Protein AF-Q6NBQ5-F1 (afdb_monomer_lite)

Secondary structure (DSSP, 8-state):
-HHHHHHHHHHHHHHHHHHHHHHHHHHHHHHHHHHHHHHHHHHHHHHHHHHHHHH-GGG--HHHHHHHHHHHHHHHHHH-HHHHHHHHHHHHHHHHHHHHHHHHHH---HHHHHHHHHHHHHHHHHHHTIIIIIHHHHHHHH---S------

Foldseek 3Di:
DVVVVVVVVVVVVVVVVVVVVVVVVVVVVVVLVVLLVLLVVLVVLLVVLLVCCLVPLPSCDPVSVVSLVVSLVVCCVNQNDVLNVLSVLLNVLSVLLVVLVVCLVVDPDPVVNVVSVVSNVVSNVSSVCCVVPVVVSSVVRSDDPPPPPDDD

Radius of gyration: 25.96 Å; chains: 1; bounding box: 63×37×82 Å

Organism: Rhodopseudomonas palustris (strain ATCC BAA-98 / CGA009) (NCBI:txid258594)

pLDDT: mean 87.01, std 12.24, range [33.0, 95.31]

Sequence (152 aa):
MQIIQWIIAAGTAIFVALVGFFQWRTAQEKAALDLFDRRHAIYQTIRSAVGKMRSSSTGFDQAREIEFMEAMEQAYFFFGSDVERYLRQLWSDILDVRTADTELPATIDPETRRKVLEKRRTALERIGQFERNGQPLFARYMRFSQTVRGGM

Structure (mmCIF, N/CA/C/O backbone):
data_AF-Q6NBQ5-F1
#
_entry.id   AF-Q6NBQ5-F1
#
loop_
_atom_site.group_PDB
_atom_site.id
_atom_site.type_symbol
_atom_site.label_atom_id
_atom_site.label_alt_id
_atom_site.label_comp_id
_atom_site.label_asym_id
_atom_site.label_entity_id
_atom_site.label_seq_id
_atom_site.pdbx_PDB_ins_code
_atom_site.Cartn_x
_atom_site.Cartn_y
_atom_site.Cartn_z
_atom_site.occupancy
_atom_site.B_iso_or_equiv
_atom_site.auth_seq_id
_atom_site.auth_comp_id
_atom_site.auth_asym_id
_atom_site.auth_atom_id
_atom_site.pdbx_PDB_model_num
ATOM 1 N N . MET A 1 1 ? 38.622 4.163 -55.104 1.00 62.56 1 MET A N 1
ATOM 2 C CA . MET A 1 1 ? 38.191 4.931 -53.910 1.00 62.56 1 MET A CA 1
ATOM 3 C C . MET A 1 1 ? 36.734 4.697 -53.497 1.00 62.56 1 MET A C 1
ATOM 5 O O . MET A 1 1 ? 36.491 4.686 -52.301 1.00 62.56 1 MET A O 1
ATOM 9 N N . GLN A 1 2 ? 35.781 4.439 -54.406 1.00 75.31 2 GLN A N 1
ATOM 10 C CA . GLN A 1 2 ? 34.366 4.251 -54.020 1.00 75.31 2 GLN A CA 1
ATOM 11 C C . GLN A 1 2 ? 34.053 2.950 -53.254 1.00 75.31 2 GLN A C 1
ATOM 13 O O . GLN A 1 2 ? 33.217 2.960 -52.361 1.00 75.31 2 GLN A O 1
ATOM 18 N N . ILE A 1 3 ? 34.747 1.840 -53.532 1.00 81.06 3 ILE A N 1
ATOM 19 C CA . ILE A 1 3 ? 34.518 0.548 -52.844 1.00 81.06 3 ILE A CA 1
ATOM 20 C C . ILE A 1 3 ? 34.738 0.666 -51.325 1.00 81.06 3 ILE A C 1
ATOM 22 O O . ILE A 1 3 ? 33.966 0.127 -50.540 1.00 81.06 3 ILE A O 1
ATOM 26 N N . ILE A 1 4 ? 35.747 1.437 -50.905 1.00 83.25 4 ILE A N 1
ATOM 27 C CA . ILE A 1 4 ? 36.050 1.677 -49.487 1.00 83.25 4 ILE A CA 1
ATOM 28 C C . ILE A 1 4 ? 34.898 2.434 -48.808 1.00 83.25 4 ILE A C 1
ATOM 30 O O . ILE A 1 4 ? 34.530 2.105 -47.685 1.00 83.25 4 ILE A O 1
ATOM 34 N N . GLN A 1 5 ? 34.275 3.397 -49.497 1.00 83.44 5 GLN A N 1
ATOM 35 C CA . GLN A 1 5 ? 33.130 4.142 -48.963 1.00 83.44 5 GLN A CA 1
ATOM 36 C C . GLN A 1 5 ? 31.899 3.249 -48.767 1.00 83.44 5 GLN A C 1
ATOM 38 O O . GLN A 1 5 ? 31.239 3.361 -47.739 1.00 83.44 5 GLN A O 1
ATOM 43 N N . TRP A 1 6 ? 31.620 2.329 -49.696 1.00 89.31 6 TRP A N 1
ATOM 44 C CA . TRP A 1 6 ? 30.520 1.365 -49.555 1.00 89.31 6 TRP A CA 1
ATOM 45 C C . TRP A 1 6 ? 30.738 0.385 -48.401 1.00 89.31 6 TRP A C 1
ATOM 47 O O . TRP A 1 6 ? 29.794 0.084 -47.677 1.00 89.31 6 TRP A O 1
ATOM 57 N N . ILE A 1 7 ? 31.978 -0.068 -48.186 1.00 89.69 7 ILE A N 1
ATOM 58 C CA . ILE A 1 7 ? 32.324 -0.939 -47.053 1.00 89.69 7 ILE A CA 1
ATOM 59 C C . ILE A 1 7 ? 32.149 -0.194 -45.727 1.00 89.69 7 ILE A C 1
ATOM 61 O O . ILE A 1 7 ? 31.570 -0.744 -44.792 1.00 89.69 7 ILE A O 1
ATOM 65 N N . ILE A 1 8 ? 32.591 1.066 -45.650 1.00 90.50 8 ILE A N 1
ATOM 66 C CA . ILE A 1 8 ? 32.391 1.902 -44.459 1.00 90.50 8 ILE A CA 1
ATOM 67 C C . ILE A 1 8 ? 30.895 2.121 -44.216 1.00 90.50 8 ILE A C 1
ATOM 69 O O . ILE A 1 8 ? 30.429 1.888 -43.107 1.00 90.50 8 ILE A O 1
ATOM 73 N N . ALA A 1 9 ? 30.125 2.486 -45.245 1.00 89.94 9 ALA A N 1
ATOM 74 C CA . ALA A 1 9 ? 28.685 2.700 -45.126 1.00 89.94 9 ALA A CA 1
ATOM 75 C C . ALA A 1 9 ? 27.943 1.432 -44.671 1.00 89.94 9 ALA A C 1
ATOM 77 O O . ALA A 1 9 ? 27.115 1.500 -43.763 1.00 89.94 9 ALA A O 1
ATOM 78 N N . ALA A 1 10 ? 28.274 0.271 -45.245 1.00 90.06 10 ALA A N 1
ATOM 79 C CA . ALA A 1 10 ? 27.708 -1.012 -44.839 1.00 90.06 10 ALA A CA 1
ATOM 80 C C . ALA A 1 10 ? 28.091 -1.372 -43.394 1.00 90.06 10 ALA A C 1
ATOM 82 O O . ALA A 1 10 ? 27.232 -1.779 -42.613 1.00 90.06 10 ALA A O 1
ATOM 83 N N . GLY A 1 11 ? 29.354 -1.162 -43.008 1.00 92.56 11 GLY A N 1
ATOM 84 C CA . GLY A 1 11 ? 29.828 -1.380 -41.641 1.00 92.56 11 GLY A CA 1
ATOM 85 C C . GLY A 1 11 ? 29.120 -0.482 -40.624 1.00 92.56 11 GLY A C 1
ATOM 86 O O . GLY A 1 11 ? 28.653 -0.965 -39.593 1.00 92.56 11 GLY A O 1
ATOM 87 N N . THR A 1 12 ? 28.962 0.807 -40.934 1.00 92.00 12 THR A N 1
ATOM 88 C CA . THR A 1 12 ? 28.216 1.752 -40.094 1.00 92.00 12 THR A CA 1
ATOM 89 C C . THR A 1 12 ? 26.740 1.373 -39.999 1.00 92.00 12 THR A C 1
ATOM 91 O O . THR A 1 12 ? 26.186 1.400 -38.903 1.00 92.00 12 THR A O 1
ATOM 94 N N . ALA A 1 13 ? 26.102 0.967 -41.100 1.00 90.75 13 ALA A N 1
ATOM 95 C CA . ALA A 1 13 ? 24.703 0.544 -41.093 1.00 90.75 13 ALA A CA 1
ATOM 96 C C . ALA A 1 13 ? 24.476 -0.689 -40.203 1.00 90.75 13 ALA A C 1
ATOM 98 O O . ALA A 1 13 ? 23.550 -0.699 -39.391 1.00 90.75 13 ALA A O 1
ATOM 99 N N . ILE A 1 14 ? 25.354 -1.695 -40.295 1.00 93.25 14 ILE A N 1
ATOM 100 C CA . ILE A 1 14 ? 25.312 -2.883 -39.428 1.00 93.25 14 ILE A CA 1
ATOM 101 C C . ILE A 1 14 ? 25.512 -2.482 -37.964 1.00 93.25 14 ILE A C 1
ATOM 103 O O . ILE A 1 14 ? 24.774 -2.938 -37.092 1.00 93.25 14 ILE A O 1
ATOM 107 N N . PHE A 1 15 ? 26.474 -1.600 -37.686 1.00 93.62 15 PHE A N 1
ATOM 108 C CA . PHE A 1 15 ? 26.740 -1.133 -36.329 1.00 93.62 15 PHE A CA 1
ATOM 109 C C . PHE A 1 15 ? 25.536 -0.398 -35.722 1.00 93.62 15 PHE A C 1
ATOM 111 O O . PHE A 1 15 ? 25.127 -0.707 -34.604 1.00 93.62 15 PHE A O 1
ATOM 118 N N . VAL A 1 16 ? 24.913 0.519 -36.468 1.00 93.12 16 VAL A N 1
ATOM 119 C CA . VAL A 1 16 ? 23.707 1.238 -36.025 1.00 93.12 16 VAL A CA 1
ATOM 120 C C . VAL A 1 16 ? 22.540 0.274 -35.796 1.00 93.12 16 VAL A C 1
ATOM 122 O O . VAL A 1 16 ? 21.847 0.395 -34.786 1.00 93.12 16 VAL A O 1
ATOM 125 N N . ALA A 1 17 ? 22.349 -0.718 -36.673 1.00 90.25 17 ALA A N 1
ATOM 126 C CA . ALA A 1 17 ? 21.311 -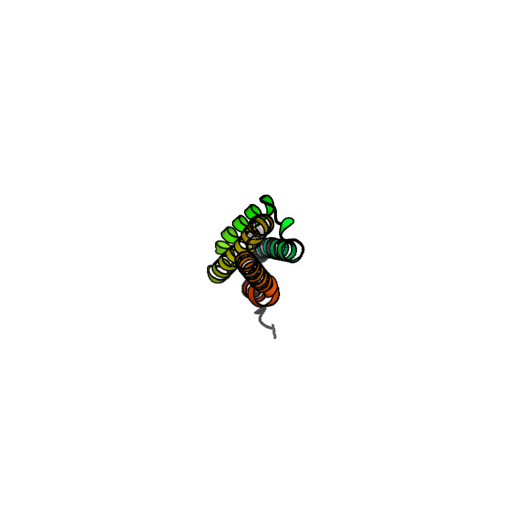1.735 -36.505 1.00 90.25 17 ALA A CA 1
ATOM 127 C C . ALA A 1 17 ? 21.522 -2.580 -35.234 1.00 90.25 17 ALA A C 1
ATOM 129 O O . ALA A 1 17 ? 20.570 -2.817 -34.488 1.00 90.25 17 ALA A O 1
ATOM 130 N N . LEU A 1 18 ? 22.766 -2.982 -34.944 1.00 91.56 18 LEU A N 1
ATOM 131 C CA . LEU A 1 18 ? 23.112 -3.709 -33.719 1.00 91.56 18 LEU A CA 1
ATOM 132 C C . LEU A 1 18 ? 22.851 -2.866 -32.468 1.00 91.56 18 LEU A C 1
ATOM 134 O O . LEU A 1 18 ? 22.202 -3.339 -31.536 1.00 91.56 18 LEU A O 1
ATOM 138 N N . VAL A 1 19 ? 23.311 -1.612 -32.452 1.00 91.88 19 VAL A N 1
ATOM 139 C CA . VAL A 1 19 ? 23.083 -0.697 -31.323 1.00 91.88 19 VAL A CA 1
ATOM 140 C C . VAL A 1 19 ? 21.588 -0.482 -31.092 1.00 91.88 19 VAL A C 1
ATOM 142 O O . VAL A 1 19 ? 21.136 -0.587 -29.954 1.00 91.88 19 VAL A O 1
ATOM 145 N N . GLY A 1 20 ? 20.807 -0.256 -32.151 1.00 87.44 20 GLY A N 1
ATOM 146 C CA . GLY A 1 20 ? 19.353 -0.110 -32.056 1.00 87.44 20 GLY A CA 1
ATOM 147 C C . GLY A 1 20 ? 18.665 -1.358 -31.494 1.00 87.44 20 GLY A C 1
ATOM 148 O O . GLY A 1 20 ? 17.792 -1.244 -30.634 1.00 87.44 20 GLY A O 1
ATOM 149 N N . PHE A 1 21 ? 19.095 -2.555 -31.904 1.00 88.75 21 PHE A N 1
ATOM 150 C CA . PHE A 1 21 ? 18.575 -3.815 -31.365 1.00 88.75 21 PHE A CA 1
ATOM 151 C C . PHE A 1 21 ? 18.867 -3.975 -29.866 1.00 88.75 21 PHE A C 1
ATOM 153 O O . PHE A 1 21 ? 17.965 -4.303 -29.091 1.00 88.75 21 PHE A O 1
ATOM 160 N N . PHE A 1 22 ? 20.101 -3.694 -29.435 1.00 86.81 22 PHE A N 1
ATOM 161 C CA . PHE A 1 22 ? 20.449 -3.718 -28.012 1.00 86.81 22 PHE A CA 1
ATOM 162 C C . PHE A 1 22 ? 19.682 -2.658 -27.218 1.00 86.81 22 PHE A C 1
ATOM 164 O O . PHE A 1 22 ? 19.197 -2.952 -26.130 1.00 86.81 22 PHE A O 1
ATOM 171 N N . GLN A 1 23 ? 19.507 -1.453 -27.765 1.00 84.94 23 GLN A N 1
ATOM 172 C CA . GLN A 1 23 ? 18.712 -0.400 -27.131 1.00 84.94 23 GLN A CA 1
ATOM 173 C C . GLN A 1 23 ? 17.246 -0.803 -26.970 1.00 84.94 23 GLN A C 1
ATOM 175 O O . GLN A 1 23 ? 16.683 -0.597 -25.896 1.00 84.94 23 GLN A O 1
ATOM 180 N N . TRP A 1 24 ? 16.638 -1.409 -27.993 1.00 85.19 24 TRP A N 1
ATOM 181 C CA . TRP A 1 24 ? 15.267 -1.913 -27.911 1.00 85.19 24 TRP A CA 1
ATOM 182 C C . TRP A 1 24 ? 15.130 -2.987 -26.830 1.00 85.19 24 TRP A C 1
ATOM 184 O O . TRP A 1 24 ? 14.230 -2.906 -25.993 1.00 85.19 24 TRP A O 1
ATOM 194 N N . ARG A 1 25 ? 16.064 -3.944 -26.782 1.00 85.44 25 ARG A N 1
ATOM 195 C CA . ARG A 1 25 ? 16.080 -4.978 -25.743 1.00 85.44 25 ARG A CA 1
ATOM 196 C C . ARG A 1 25 ? 16.202 -4.376 -24.339 1.00 85.44 25 ARG A C 1
ATOM 198 O O . ARG A 1 25 ? 15.410 -4.718 -23.464 1.00 85.44 25 ARG A O 1
ATOM 205 N N . THR A 1 26 ? 17.133 -3.446 -24.133 1.00 84.00 26 THR A N 1
ATOM 206 C CA . THR A 1 26 ? 17.314 -2.760 -22.844 1.00 84.00 26 THR A CA 1
ATOM 207 C C . THR A 1 26 ? 16.083 -1.939 -22.458 1.00 84.00 26 THR A C 1
ATOM 209 O O . THR A 1 26 ? 15.692 -1.921 -21.293 1.00 84.00 26 THR A O 1
ATOM 212 N N . ALA A 1 27 ? 15.436 -1.273 -23.417 1.00 80.75 27 ALA A N 1
ATOM 213 C CA . ALA A 1 27 ? 14.208 -0.522 -23.169 1.00 80.75 27 ALA A CA 1
ATOM 214 C C . ALA A 1 27 ? 13.054 -1.442 -22.741 1.00 80.75 27 ALA A C 1
ATOM 216 O O . ALA A 1 27 ? 12.323 -1.105 -21.810 1.00 80.75 27 ALA A O 1
ATOM 217 N N . GLN A 1 28 ? 12.930 -2.618 -23.364 1.00 82.25 28 GLN A N 1
ATOM 218 C CA . GLN A 1 28 ? 11.941 -3.633 -23.000 1.00 82.25 28 GLN A CA 1
ATOM 219 C C . GLN A 1 28 ? 12.162 -4.146 -21.566 1.00 82.25 28 GLN A C 1
ATOM 221 O O . GLN A 1 28 ? 11.219 -4.213 -20.778 1.00 82.25 28 GLN A O 1
ATOM 226 N N . GLU A 1 29 ? 13.411 -4.471 -21.213 1.00 81.25 29 GLU A N 1
ATOM 227 C CA . GLU A 1 29 ? 13.785 -4.925 -19.866 1.00 81.25 29 GLU A CA 1
ATOM 228 C C . GLU A 1 29 ? 13.535 -3.824 -18.818 1.00 81.25 29 GLU A C 1
ATOM 230 O O . GLU A 1 29 ? 12.950 -4.086 -17.765 1.00 81.25 29 GLU A O 1
ATOM 235 N N . LYS A 1 30 ? 13.876 -2.568 -19.135 1.00 85.69 30 LYS A N 1
ATOM 236 C CA . LYS A 1 30 ? 13.628 -1.414 -18.259 1.00 85.69 30 LYS A CA 1
ATOM 237 C C . LYS A 1 30 ? 12.138 -1.149 -18.041 1.00 85.69 30 LYS A C 1
ATOM 239 O O . LYS A 1 30 ? 11.741 -0.852 -16.919 1.00 85.69 30 LYS A O 1
ATOM 244 N N . ALA A 1 31 ? 11.313 -1.259 -19.082 1.00 83.62 31 ALA A N 1
ATOM 245 C CA . ALA A 1 31 ? 9.868 -1.067 -18.967 1.00 83.62 31 ALA A CA 1
ATOM 246 C C . ALA A 1 31 ? 9.220 -2.129 -18.064 1.00 83.62 31 ALA A C 1
ATOM 248 O O . ALA A 1 31 ? 8.342 -1.817 -17.260 1.00 83.62 31 ALA A O 1
ATOM 249 N N . ALA A 1 32 ? 9.679 -3.379 -18.166 1.00 84.81 32 ALA A N 1
ATOM 250 C CA . ALA A 1 32 ? 9.226 -4.465 -17.306 1.00 84.81 32 ALA A CA 1
ATOM 251 C C . ALA A 1 32 ? 9.615 -4.222 -15.835 1.00 84.81 32 ALA A C 1
ATOM 253 O O . ALA A 1 32 ? 8.782 -4.399 -14.944 1.00 84.81 32 ALA A O 1
ATOM 254 N N . LEU A 1 33 ? 10.850 -3.772 -15.588 1.00 86.12 33 LEU A N 1
ATOM 255 C CA . LEU A 1 33 ? 11.329 -3.434 -14.247 1.00 86.12 33 LEU A CA 1
ATOM 256 C C . LEU A 1 33 ? 10.551 -2.260 -13.633 1.00 86.12 33 LEU A C 1
ATOM 258 O O . LEU A 1 33 ? 10.055 -2.397 -12.520 1.00 86.12 33 LEU A O 1
ATOM 262 N N . ASP A 1 34 ? 10.356 -1.160 -14.373 1.00 87.94 34 ASP A N 1
ATOM 263 C CA . ASP A 1 34 ? 9.590 0.008 -13.895 1.00 87.94 34 ASP A CA 1
ATOM 264 C C . ASP A 1 34 ? 8.152 -0.385 -13.518 1.00 87.94 34 ASP A C 1
ATOM 266 O O . ASP A 1 34 ? 7.629 0.015 -12.478 1.00 87.94 34 ASP A O 1
ATOM 270 N N . LEU A 1 35 ? 7.510 -1.246 -14.316 1.00 88.75 35 LEU A N 1
ATOM 271 C CA . LEU A 1 35 ? 6.174 -1.744 -13.994 1.00 88.75 35 LEU A CA 1
ATOM 272 C C . LEU A 1 35 ? 6.152 -2.546 -12.684 1.00 88.75 35 LEU A C 1
ATOM 274 O O . LEU A 1 35 ? 5.213 -2.414 -11.893 1.00 88.75 35 LEU A O 1
ATOM 278 N N . PHE A 1 36 ? 7.160 -3.385 -12.453 1.00 89.75 36 PHE A N 1
ATOM 279 C CA . PHE A 1 36 ? 7.267 -4.147 -11.215 1.00 89.75 36 PHE A CA 1
ATOM 280 C C . PHE A 1 36 ? 7.552 -3.260 -10.015 1.00 89.75 36 PHE A C 1
ATOM 282 O O . PHE A 1 36 ? 6.885 -3.432 -9.000 1.00 89.75 36 PHE A O 1
ATOM 289 N N . ASP A 1 37 ? 8.462 -2.297 -10.131 1.00 90.50 37 ASP A N 1
ATOM 290 C CA . ASP A 1 37 ? 8.785 -1.376 -9.043 1.00 90.50 37 ASP A CA 1
ATOM 291 C C . ASP A 1 37 ? 7.545 -0.590 -8.607 1.00 90.50 37 ASP A C 1
ATOM 293 O O . ASP A 1 37 ? 7.245 -0.516 -7.413 1.00 90.50 37 ASP A O 1
ATOM 297 N N . ARG A 1 38 ? 6.742 -0.106 -9.565 1.00 91.44 38 ARG A N 1
ATOM 298 C CA . ARG A 1 38 ? 5.463 0.564 -9.274 1.00 91.44 38 ARG A CA 1
ATOM 299 C C . ARG A 1 38 ? 4.458 -0.361 -8.592 1.00 91.44 38 ARG A C 1
ATOM 301 O O . ARG A 1 38 ? 3.864 0.009 -7.581 1.00 91.44 38 ARG A O 1
ATOM 308 N N . ARG A 1 39 ? 4.288 -1.588 -9.098 1.00 93.06 39 ARG A N 1
ATOM 309 C CA . ARG A 1 39 ? 3.413 -2.599 -8.475 1.00 93.06 39 ARG A CA 1
ATOM 310 C C . ARG A 1 39 ? 3.869 -2.945 -7.057 1.00 93.06 39 ARG A C 1
ATOM 312 O O . ARG A 1 39 ? 3.051 -3.035 -6.142 1.00 93.06 39 ARG A O 1
ATOM 319 N N . HIS A 1 40 ? 5.168 -3.128 -6.867 1.00 92.19 40 HIS A N 1
ATOM 320 C CA . HIS A 1 40 ? 5.757 -3.466 -5.584 1.00 92.19 40 HIS A CA 1
ATOM 321 C C . HIS A 1 40 ? 5.607 -2.316 -4.581 1.00 92.19 40 HIS A C 1
ATOM 323 O O . HIS A 1 40 ? 5.249 -2.572 -3.434 1.00 92.19 40 HIS A O 1
ATOM 329 N N . ALA A 1 41 ? 5.790 -1.061 -5.005 1.00 92.81 41 ALA A N 1
ATOM 330 C CA . ALA A 1 41 ? 5.569 0.113 -4.163 1.00 92.81 41 ALA A CA 1
ATOM 331 C C . ALA A 1 41 ? 4.127 0.170 -3.628 1.00 92.81 41 ALA A C 1
ATOM 333 O O . ALA A 1 41 ? 3.930 0.270 -2.418 1.00 92.81 41 ALA A O 1
ATOM 334 N N . ILE A 1 42 ? 3.126 -0.006 -4.500 1.00 93.94 42 ILE A N 1
ATOM 335 C CA . ILE A 1 42 ? 1.706 -0.051 -4.106 1.00 93.94 42 ILE A CA 1
ATOM 336 C C . ILE A 1 42 ? 1.458 -1.175 -3.090 1.00 93.94 42 ILE A C 1
ATOM 338 O O . ILE A 1 42 ? 0.848 -0.956 -2.041 1.00 93.94 42 ILE A O 1
ATOM 342 N N . TYR A 1 43 ? 1.972 -2.378 -3.366 1.00 93.81 43 TYR A N 1
ATOM 343 C CA . TYR A 1 43 ? 1.850 -3.513 -2.451 1.00 93.81 43 TYR A CA 1
ATOM 344 C C . TYR A 1 43 ? 2.475 -3.226 -1.078 1.00 93.81 43 TYR A C 1
ATOM 346 O O . TYR A 1 43 ? 1.878 -3.560 -0.053 1.00 93.81 43 TYR A O 1
ATOM 354 N N . GLN A 1 44 ? 3.652 -2.597 -1.033 1.00 93.75 44 GLN A N 1
ATOM 355 C CA . GLN A 1 44 ? 4.326 -2.257 0.221 1.00 93.75 44 GLN A CA 1
ATOM 356 C C . GLN A 1 44 ? 3.536 -1.231 1.037 1.00 93.75 44 GLN A C 1
ATOM 358 O O . GLN A 1 44 ? 3.391 -1.418 2.246 1.00 93.75 44 GLN A O 1
ATOM 363 N N . THR A 1 45 ? 2.964 -0.205 0.398 1.00 94.00 45 THR A N 1
ATOM 364 C CA . THR A 1 45 ? 2.099 0.779 1.072 1.00 94.00 45 THR A CA 1
ATOM 365 C C . THR A 1 45 ? 0.904 0.096 1.735 1.00 94.00 45 THR A C 1
ATOM 367 O O . THR A 1 45 ? 0.665 0.270 2.931 1.00 94.00 45 THR A O 1
ATOM 370 N N . ILE A 1 46 ? 0.210 -0.776 1.000 1.00 93.88 46 ILE A N 1
ATOM 371 C CA . ILE A 1 46 ? -0.965 -1.506 1.497 1.00 93.88 46 ILE A CA 1
ATOM 372 C C . ILE A 1 46 ? -0.578 -2.477 2.617 1.00 93.88 46 ILE A C 1
ATOM 374 O O . ILE A 1 46 ? -1.225 -2.518 3.664 1.00 93.88 46 ILE A O 1
ATOM 378 N N . ARG A 1 47 ? 0.504 -3.241 2.438 1.00 93.25 47 ARG A N 1
ATOM 379 C CA . ARG A 1 47 ? 1.006 -4.171 3.458 1.00 93.25 47 ARG A CA 1
ATOM 380 C C . ARG A 1 47 ? 1.398 -3.438 4.740 1.00 93.25 47 ARG A C 1
ATOM 382 O O . ARG A 1 47 ? 1.111 -3.928 5.832 1.00 93.25 47 ARG A O 1
ATOM 389 N N . SER A 1 48 ? 2.046 -2.282 4.616 1.00 92.44 48 SER A N 1
ATOM 390 C CA . SER A 1 48 ? 2.417 -1.432 5.748 1.00 92.44 48 SER A CA 1
ATOM 391 C C . SER A 1 48 ? 1.176 -0.936 6.491 1.00 92.44 48 SER A C 1
ATOM 393 O O . SER A 1 48 ? 1.101 -1.084 7.712 1.00 92.44 48 SER A O 1
ATOM 395 N N . ALA A 1 49 ? 0.165 -0.448 5.765 1.00 92.19 49 ALA A N 1
ATOM 396 C CA . ALA A 1 49 ? -1.112 -0.016 6.331 1.00 92.19 49 ALA A CA 1
ATOM 397 C C . ALA A 1 49 ? -1.818 -1.139 7.110 1.00 92.19 49 ALA A C 1
ATOM 399 O O . ALA A 1 49 ? -2.189 -0.950 8.269 1.00 92.19 49 ALA A O 1
ATOM 400 N N . VAL A 1 50 ? -1.918 -2.338 6.526 1.00 91.88 50 VAL A N 1
ATOM 401 C CA . VAL A 1 50 ? -2.478 -3.527 7.195 1.00 91.88 50 VAL A CA 1
ATOM 402 C C . VAL A 1 50 ? -1.674 -3.898 8.440 1.00 91.88 50 VAL A C 1
ATOM 404 O O . VAL A 1 50 ? -2.245 -4.150 9.503 1.00 91.88 50 VAL A O 1
ATOM 407 N N . GLY A 1 51 ? -0.343 -3.918 8.333 1.00 90.75 51 GLY A N 1
ATOM 408 C CA . GLY A 1 51 ? 0.543 -4.221 9.454 1.00 90.75 51 GLY A CA 1
ATOM 409 C C . GLY A 1 51 ? 0.359 -3.238 10.609 1.00 90.75 51 GLY A C 1
ATOM 410 O O . GLY A 1 51 ? 0.260 -3.659 11.764 1.00 90.75 51 GLY A O 1
ATOM 411 N N . LYS A 1 52 ? 0.238 -1.942 10.296 1.00 90.25 52 LYS A N 1
ATOM 412 C CA . LYS A 1 52 ? -0.045 -0.891 11.276 1.00 90.25 52 LYS A CA 1
ATOM 413 C C . LYS A 1 52 ? -1.402 -1.090 11.926 1.00 90.25 52 LYS A C 1
ATOM 415 O O . LYS A 1 52 ? -1.424 -1.226 13.144 1.00 90.25 52 LYS A O 1
ATOM 420 N N . MET A 1 53 ? -2.467 -1.248 11.145 1.00 89.50 53 MET A N 1
ATOM 421 C CA . MET A 1 53 ? -3.820 -1.492 11.653 1.00 89.50 53 MET A CA 1
ATOM 422 C C . MET A 1 53 ? -3.895 -2.711 12.586 1.00 89.50 53 MET A C 1
ATOM 424 O O . MET A 1 53 ? -4.540 -2.659 13.630 1.00 89.50 53 MET A O 1
ATOM 428 N N . ARG A 1 54 ? -3.177 -3.796 12.260 1.00 87.50 54 ARG A N 1
ATOM 429 C CA . ARG A 1 54 ? -3.110 -4.998 13.106 1.00 87.50 54 ARG A CA 1
ATOM 430 C C . ARG A 1 54 ? -2.319 -4.774 14.397 1.00 87.50 54 ARG A C 1
ATOM 432 O O . ARG A 1 54 ? -2.655 -5.356 15.422 1.00 87.50 54 ARG A O 1
ATOM 439 N N . SER A 1 55 ? -1.244 -3.987 14.340 1.00 87.12 55 SER A N 1
ATOM 440 C CA . SER A 1 55 ? -0.384 -3.720 15.504 1.00 87.12 55 SER A CA 1
ATOM 441 C C . SER A 1 55 ? -0.959 -2.667 16.455 1.00 87.12 55 SER A C 1
ATOM 443 O O . SER A 1 55 ? -0.845 -2.802 17.669 1.00 87.12 55 SER A O 1
ATOM 445 N N . SER A 1 56 ? -1.566 -1.616 15.909 1.00 85.44 56 SER A N 1
ATOM 446 C CA . SER A 1 56 ? -2.171 -0.509 16.637 1.00 85.44 56 SER A CA 1
ATOM 447 C C . SER A 1 56 ? -3.130 0.221 15.701 1.00 85.44 56 SER A C 1
ATOM 449 O O . SER A 1 56 ? -2.705 0.978 14.827 1.00 85.44 56 SER A O 1
ATOM 451 N N . SER A 1 57 ? -4.430 0.011 15.899 1.00 79.81 57 SER A N 1
ATOM 452 C CA . SER A 1 57 ? -5.468 0.703 15.132 1.00 79.81 57 SER A CA 1
ATOM 453 C C . SER A 1 57 ? -5.474 2.212 15.401 1.00 79.81 57 SER A C 1
ATOM 455 O O . SER A 1 57 ? -5.691 3.003 14.490 1.00 79.81 57 SER A O 1
ATOM 457 N N . THR A 1 58 ? -5.115 2.632 16.619 1.00 76.31 58 THR A N 1
ATOM 458 C CA . THR A 1 58 ? -4.946 4.047 16.995 1.00 76.31 58 THR A CA 1
ATOM 459 C C . THR A 1 58 ? -3.756 4.712 16.294 1.00 76.31 58 THR A C 1
ATOM 461 O O . THR A 1 58 ? -3.756 5.922 16.100 1.00 76.31 58 THR A O 1
ATOM 464 N N . GLY A 1 59 ? -2.744 3.932 15.897 1.00 73.75 59 GLY A N 1
ATOM 465 C CA . GLY A 1 59 ? -1.585 4.408 15.136 1.00 73.75 59 GLY A CA 1
ATOM 466 C C . GLY A 1 59 ? -1.838 4.574 13.634 1.00 73.75 59 GLY A C 1
ATOM 467 O O . GLY A 1 59 ? -0.909 4.911 12.900 1.00 73.75 59 GLY A O 1
ATOM 468 N N . PHE A 1 60 ? -3.059 4.304 13.166 1.00 83.56 60 PHE A N 1
ATOM 469 C CA . PHE A 1 60 ? -3.491 4.575 11.800 1.00 83.56 60 PHE A CA 1
ATOM 470 C C . PHE A 1 60 ? -4.103 5.982 11.733 1.00 83.56 60 PHE A C 1
ATOM 472 O O . PHE A 1 60 ? -5.292 6.189 11.988 1.00 83.56 60 PHE A O 1
ATOM 479 N N . ASP A 1 61 ? -3.235 6.959 11.478 1.00 85.19 61 ASP A N 1
ATOM 480 C CA . ASP A 1 61 ? -3.570 8.380 11.407 1.00 85.19 61 ASP A CA 1
ATOM 481 C C . ASP A 1 61 ? -4.127 8.792 10.034 1.00 85.19 61 ASP A C 1
ATOM 483 O O . ASP A 1 61 ? -4.135 8.020 9.078 1.00 85.19 61 ASP A O 1
ATOM 487 N N . GLN A 1 62 ? -4.585 10.042 9.930 1.00 86.50 62 GLN A N 1
ATOM 488 C CA . GLN A 1 62 ? -5.159 10.584 8.696 1.00 86.50 62 GLN A CA 1
ATOM 489 C C . GLN A 1 62 ? -4.176 10.554 7.513 1.00 86.50 62 GLN A C 1
ATOM 491 O O . GLN A 1 62 ? -4.599 10.366 6.376 1.00 86.50 62 GLN A O 1
ATOM 496 N N . ALA A 1 63 ? -2.871 10.709 7.755 1.00 89.00 63 ALA A N 1
ATOM 497 C CA . ALA A 1 63 ? -1.876 10.641 6.688 1.00 89.00 63 ALA A CA 1
ATOM 498 C C . ALA A 1 63 ? -1.833 9.235 6.069 1.00 89.00 63 ALA A C 1
ATOM 500 O O . ALA A 1 63 ? -1.855 9.094 4.848 1.00 89.00 63 ALA A O 1
ATOM 501 N N . ARG A 1 64 ? -1.876 8.188 6.902 1.00 88.56 64 ARG A N 1
ATOM 502 C CA . ARG A 1 64 ? -1.959 6.788 6.457 1.00 88.56 64 ARG A CA 1
ATOM 503 C C . ARG A 1 64 ? -3.249 6.474 5.708 1.00 88.56 64 ARG A C 1
ATOM 505 O O . ARG A 1 64 ? -3.234 5.639 4.807 1.00 88.56 64 ARG A O 1
ATOM 512 N N . GLU A 1 65 ? -4.353 7.121 6.071 1.00 90.00 65 GLU A N 1
ATOM 513 C CA . GLU A 1 65 ? -5.614 6.989 5.335 1.00 90.00 65 GLU A CA 1
ATOM 514 C C . GLU A 1 65 ? -5.484 7.507 3.912 1.00 90.00 65 GLU A C 1
ATOM 516 O O . GLU A 1 65 ? -5.857 6.806 2.973 1.00 90.00 65 GLU A O 1
ATOM 521 N N . ILE A 1 66 ? -4.913 8.703 3.760 1.00 91.69 66 ILE A N 1
ATOM 522 C CA . ILE A 1 66 ? -4.674 9.312 2.451 1.00 91.69 66 ILE A CA 1
ATOM 523 C C . ILE A 1 66 ? -3.732 8.422 1.633 1.00 91.69 66 ILE A C 1
ATOM 525 O O . ILE A 1 66 ? -4.080 8.050 0.516 1.00 91.69 66 ILE A O 1
ATOM 529 N N . GLU A 1 67 ? -2.610 7.977 2.214 1.00 93.06 67 GLU A N 1
ATOM 530 C CA . GLU A 1 67 ? -1.675 7.049 1.556 1.00 93.06 67 GLU A CA 1
ATOM 531 C C . GLU A 1 67 ? -2.368 5.759 1.084 1.00 93.06 67 GLU A C 1
ATOM 533 O 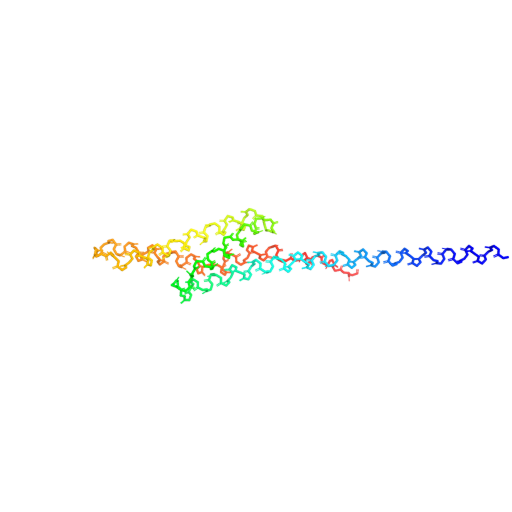O . GLU A 1 67 ? -2.097 5.258 -0.010 1.00 93.06 67 GLU A O 1
ATOM 538 N N . PHE A 1 68 ? -3.268 5.198 1.898 1.00 93.25 68 PHE A N 1
ATOM 539 C CA . PHE A 1 68 ? -4.002 3.987 1.539 1.00 93.25 68 PHE A CA 1
ATOM 540 C C . PHE A 1 68 ? -5.009 4.239 0.412 1.00 93.25 68 PHE A C 1
ATOM 542 O O . PHE A 1 68 ? -5.100 3.429 -0.512 1.00 93.25 68 PHE A O 1
ATOM 549 N N . MET A 1 69 ? -5.756 5.347 0.468 1.00 92.75 69 MET A N 1
ATOM 550 C CA . MET A 1 69 ? -6.703 5.725 -0.584 1.00 92.75 69 MET A CA 1
ATOM 551 C C . MET A 1 69 ? -5.988 5.958 -1.918 1.00 92.75 69 MET A C 1
ATOM 553 O O . MET A 1 69 ? -6.401 5.397 -2.931 1.00 92.75 69 MET A O 1
ATOM 557 N N . GLU A 1 70 ? -4.874 6.691 -1.911 1.00 93.25 70 GLU A N 1
ATOM 558 C CA . GLU A 1 70 ? -4.049 6.911 -3.102 1.00 93.25 70 GLU A CA 1
ATOM 559 C C . GLU A 1 70 ? -3.506 5.590 -3.661 1.00 93.25 70 GLU A C 1
ATOM 561 O O . GLU A 1 70 ? -3.563 5.347 -4.869 1.00 93.25 70 GLU A O 1
ATOM 566 N N . ALA A 1 71 ? -3.018 4.693 -2.797 1.00 93.38 71 ALA A N 1
ATOM 567 C CA . ALA A 1 71 ? -2.549 3.375 -3.219 1.00 93.38 71 ALA A CA 1
ATOM 568 C C . ALA A 1 71 ? -3.680 2.519 -3.814 1.00 93.38 71 ALA A C 1
ATOM 570 O O . ALA A 1 71 ? -3.450 1.786 -4.776 1.00 93.38 71 ALA A O 1
ATOM 571 N N . MET A 1 72 ? -4.899 2.618 -3.278 1.00 92.88 72 MET A N 1
ATOM 572 C CA . MET A 1 72 ? -6.082 1.934 -3.802 1.00 92.88 72 MET A CA 1
ATOM 573 C C . MET A 1 72 ? -6.485 2.463 -5.185 1.00 92.88 72 MET A C 1
ATOM 575 O O . MET A 1 72 ? -6.762 1.662 -6.079 1.00 92.88 72 MET A O 1
ATOM 579 N N . GLU A 1 73 ? -6.476 3.782 -5.389 1.00 91.06 73 GLU A N 1
ATOM 580 C CA . GLU A 1 73 ? -6.742 4.395 -6.698 1.00 91.06 73 GLU A CA 1
ATOM 581 C C . GLU A 1 73 ? -5.686 3.996 -7.731 1.00 91.06 73 GLU A C 1
ATOM 583 O O . GLU A 1 73 ? -6.013 3.601 -8.851 1.00 91.06 73 GLU A O 1
ATOM 588 N N . GLN A 1 74 ? -4.409 4.014 -7.346 1.00 91.69 74 GLN A N 1
ATOM 589 C CA . GLN A 1 74 ? -3.325 3.559 -8.213 1.00 91.69 74 GLN A CA 1
ATOM 590 C C . GLN A 1 74 ? -3.441 2.062 -8.522 1.00 91.69 74 GLN A C 1
ATOM 592 O O . GLN A 1 74 ? -3.183 1.640 -9.653 1.00 91.69 74 GLN A O 1
ATOM 597 N N . ALA A 1 75 ? -3.870 1.243 -7.557 1.00 91.69 75 ALA A N 1
ATOM 598 C CA . ALA A 1 75 ? -3.992 -0.197 -7.743 1.00 91.69 75 ALA A CA 1
ATOM 599 C C . ALA A 1 75 ? -4.941 -0.567 -8.893 1.00 91.69 75 ALA A C 1
ATOM 601 O O . ALA A 1 75 ? -4.667 -1.536 -9.604 1.00 91.69 75 ALA A O 1
ATOM 602 N N . TYR A 1 76 ? -5.986 0.230 -9.140 1.00 89.81 76 TYR A N 1
ATOM 603 C CA . TYR A 1 76 ? -6.873 0.043 -10.291 1.00 89.81 76 TYR A CA 1
ATOM 604 C C . TYR A 1 76 ? -6.102 0.015 -11.620 1.00 89.81 76 TYR A C 1
ATOM 606 O O . TYR A 1 76 ? -6.313 -0.878 -12.440 1.00 89.81 76 TYR A O 1
ATOM 614 N N . PHE A 1 77 ? -5.150 0.931 -11.814 1.00 89.12 77 PHE A N 1
ATOM 615 C CA . PHE A 1 77 ? -4.378 1.030 -13.056 1.00 89.12 77 PHE A CA 1
ATOM 616 C C . PHE A 1 77 ? -3.327 -0.074 -13.205 1.00 89.12 77 PHE A C 1
ATOM 618 O O . PHE A 1 77 ? -3.056 -0.528 -14.316 1.00 89.12 77 PHE A O 1
ATOM 625 N N . PHE A 1 78 ? -2.722 -0.517 -12.100 1.00 89.19 78 PHE A 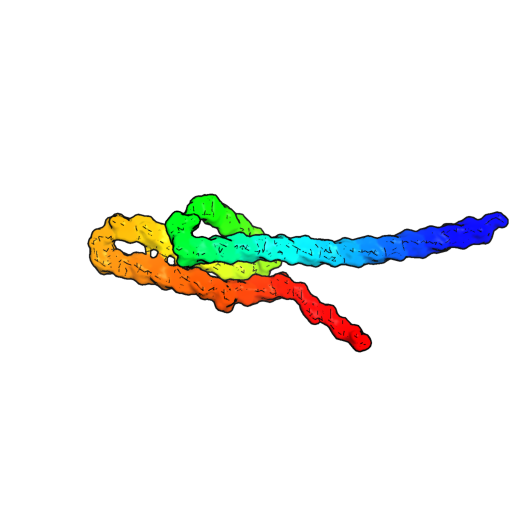N 1
ATOM 626 C CA . PHE A 1 78 ? -1.601 -1.463 -12.144 1.00 89.19 78 PHE A CA 1
ATOM 627 C C . PHE A 1 78 ? -2.012 -2.931 -12.011 1.00 89.19 78 PHE A C 1
ATOM 629 O O . PHE A 1 78 ? -1.289 -3.806 -12.506 1.00 89.19 78 PHE A O 1
ATOM 636 N N . PHE A 1 79 ? -3.144 -3.201 -11.363 1.00 90.25 79 PHE A N 1
ATOM 637 C CA . PHE A 1 79 ? -3.623 -4.542 -11.030 1.00 90.25 79 PHE A CA 1
ATOM 638 C C . PHE A 1 79 ? -5.036 -4.820 -11.548 1.00 90.25 79 PHE A C 1
ATOM 640 O O . PHE A 1 79 ? -5.395 -5.975 -11.704 1.00 90.25 79 PHE A O 1
ATOM 647 N N . GLY A 1 80 ? -5.833 -3.802 -11.867 1.00 88.56 80 GLY A N 1
ATOM 648 C CA . GLY A 1 80 ? -7.201 -3.989 -12.341 1.00 88.56 80 GLY A CA 1
ATOM 649 C C . GLY A 1 80 ? -8.234 -4.172 -11.222 1.00 88.56 80 GLY A C 1
ATOM 650 O O . GLY A 1 80 ? -7.970 -3.990 -10.032 1.00 88.56 80 GLY A O 1
ATOM 651 N N . SER A 1 81 ? -9.461 -4.494 -11.640 1.00 89.81 81 SER A N 1
ATOM 652 C CA . SER A 1 81 ? -10.664 -4.392 -10.795 1.00 89.81 81 SER A CA 1
ATOM 653 C C . SER A 1 81 ? -10.779 -5.421 -9.663 1.00 89.81 81 SER A C 1
ATOM 655 O O . SER A 1 81 ? -11.528 -5.201 -8.713 1.00 89.81 81 SER A O 1
ATOM 657 N N . ASP A 1 82 ? -10.082 -6.557 -9.741 1.00 91.81 82 ASP A N 1
ATOM 658 C CA . ASP A 1 82 ? -10.128 -7.593 -8.703 1.00 91.81 82 ASP A CA 1
ATOM 659 C C . ASP A 1 82 ? -9.378 -7.148 -7.443 1.00 91.81 82 ASP A C 1
ATOM 661 O O . ASP A 1 82 ? -9.919 -7.234 -6.337 1.00 91.81 82 ASP A O 1
ATOM 665 N N . VAL A 1 83 ? -8.172 -6.603 -7.618 1.00 93.06 83 VAL A N 1
ATOM 666 C CA . VAL A 1 83 ? -7.387 -6.013 -6.531 1.00 93.06 83 VAL A CA 1
ATOM 667 C C . VAL A 1 83 ? -8.065 -4.758 -5.997 1.00 93.06 83 VAL A C 1
ATOM 669 O O . VAL A 1 83 ? -8.201 -4.623 -4.786 1.00 93.06 83 VAL A O 1
ATOM 672 N N . GLU A 1 84 ? -8.561 -3.875 -6.865 1.00 92.56 84 GLU A N 1
ATOM 673 C CA . GLU A 1 84 ? -9.292 -2.678 -6.433 1.00 92.56 84 GLU A CA 1
ATOM 674 C C . GLU A 1 84 ? -10.507 -3.038 -5.559 1.00 92.56 84 GLU A C 1
ATOM 676 O O . GLU A 1 84 ? -10.678 -2.495 -4.467 1.00 92.56 84 GLU A O 1
ATOM 681 N N . ARG A 1 85 ? -11.331 -4.003 -5.989 1.00 93.88 85 ARG A N 1
ATOM 682 C CA . ARG A 1 85 ? -12.493 -4.467 -5.216 1.00 93.88 85 ARG A CA 1
ATOM 683 C C . ARG A 1 85 ? -12.083 -5.024 -3.857 1.00 93.88 85 ARG A C 1
ATOM 685 O O . ARG A 1 85 ? -12.735 -4.730 -2.857 1.00 93.88 85 ARG A O 1
ATOM 692 N N . TYR A 1 86 ? -11.010 -5.811 -3.820 1.00 94.62 86 TYR A N 1
ATOM 693 C CA . TYR A 1 86 ? -10.464 -6.325 -2.570 1.00 94.62 86 TYR A CA 1
ATOM 694 C C . TYR A 1 86 ? -10.014 -5.189 -1.639 1.00 94.62 86 TYR A C 1
ATOM 696 O O . TYR A 1 86 ? -10.340 -5.201 -0.454 1.00 94.62 86 TYR A O 1
ATOM 704 N N . LEU A 1 87 ? -9.328 -4.175 -2.171 1.00 95.12 87 LEU A N 1
ATOM 705 C CA . LEU A 1 87 ? -8.878 -3.023 -1.391 1.00 95.12 87 LEU A CA 1
ATOM 706 C C . LEU A 1 87 ? -10.026 -2.153 -0.888 1.00 95.12 87 LEU A C 1
ATOM 708 O O . LEU A 1 87 ? -9.954 -1.678 0.239 1.00 95.12 87 LEU A O 1
ATOM 712 N N . ARG A 1 88 ? -11.112 -2.006 -1.652 1.00 94.94 88 ARG A N 1
ATOM 713 C CA . ARG A 1 88 ? -12.329 -1.326 -1.180 1.00 94.94 88 ARG A CA 1
ATOM 714 C C . ARG A 1 88 ? -12.977 -2.061 -0.008 1.00 94.94 88 ARG A C 1
ATOM 716 O O . ARG A 1 88 ? -13.407 -1.420 0.948 1.00 94.94 88 ARG A O 1
ATOM 723 N N . GLN A 1 89 ? -13.013 -3.395 -0.049 1.00 95.25 89 GLN A N 1
ATOM 724 C CA . GLN A 1 89 ? -13.494 -4.190 1.084 1.00 95.25 89 GLN A CA 1
ATOM 725 C C . GLN A 1 89 ? -12.578 -4.026 2.303 1.00 95.25 89 GLN A C 1
ATOM 727 O O . GLN A 1 89 ? -13.059 -3.793 3.409 1.00 95.25 89 GLN A O 1
ATOM 732 N N . LEU A 1 90 ? -11.262 -4.086 2.089 1.00 95.25 90 LEU A N 1
ATOM 733 C CA . LEU A 1 90 ? -10.267 -3.879 3.139 1.00 95.25 90 LEU A CA 1
ATOM 734 C C . LEU A 1 90 ? -10.377 -2.477 3.759 1.00 95.25 90 LEU A C 1
ATOM 736 O O . LEU A 1 90 ? -10.264 -2.331 4.972 1.00 95.25 90 LEU A O 1
ATOM 740 N N . TRP A 1 91 ? -10.649 -1.459 2.941 1.00 95.00 91 TRP A N 1
ATOM 741 C CA . TRP A 1 91 ? -10.902 -0.094 3.393 1.00 95.00 91 TRP A CA 1
ATOM 742 C C . TRP A 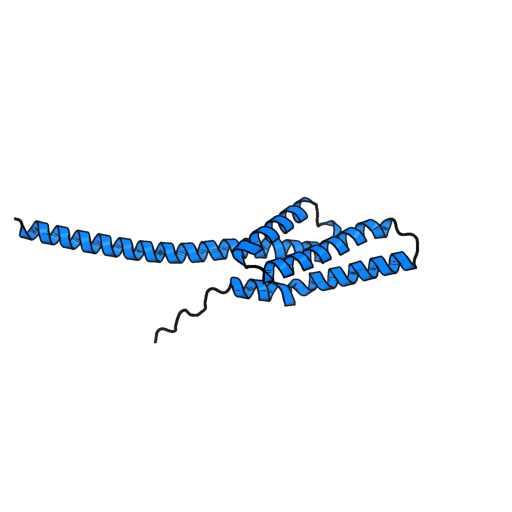1 91 ? -12.150 0.002 4.273 1.00 95.00 91 TRP A C 1
ATOM 744 O O . TRP A 1 91 ? -12.114 0.625 5.331 1.00 95.00 91 TRP A O 1
ATOM 754 N N . SER A 1 92 ? -13.241 -0.659 3.877 1.00 95.25 92 SER A N 1
ATOM 755 C CA . SER A 1 92 ? -14.454 -0.731 4.697 1.00 95.25 92 SER A CA 1
ATOM 756 C C . SER A 1 92 ? -14.180 -1.375 6.056 1.00 95.25 92 SER A C 1
ATOM 758 O O . SER A 1 92 ? -14.673 -0.890 7.071 1.00 95.25 92 SER A O 1
ATOM 760 N N . ASP A 1 93 ? -13.375 -2.439 6.091 1.00 95.19 93 ASP A N 1
ATOM 761 C CA . ASP A 1 93 ? -13.003 -3.095 7.345 1.00 95.19 93 ASP A CA 1
ATOM 762 C C . ASP A 1 93 ? -12.137 -2.177 8.223 1.00 95.19 93 ASP A C 1
ATOM 764 O O . ASP A 1 93 ? -12.330 -2.115 9.436 1.00 95.19 93 ASP A O 1
ATOM 768 N N . ILE A 1 94 ? -11.211 -1.422 7.623 1.00 93.00 94 ILE A N 1
ATOM 769 C CA . ILE A 1 94 ? -10.409 -0.406 8.320 1.00 93.00 94 ILE A CA 1
ATOM 770 C C . ILE A 1 94 ? -11.313 0.653 8.964 1.00 93.00 94 ILE A C 1
ATOM 772 O O . ILE A 1 94 ? -11.158 0.950 10.151 1.00 93.00 94 ILE A O 1
ATOM 776 N N . LEU A 1 95 ? -12.279 1.187 8.212 1.00 92.81 95 LEU A N 1
ATOM 777 C CA . LEU A 1 95 ? -13.234 2.168 8.725 1.00 92.81 95 LEU A CA 1
ATOM 778 C C . LEU A 1 95 ? -14.074 1.596 9.870 1.00 92.81 95 LEU A C 1
ATOM 780 O O . LEU A 1 95 ? -14.232 2.262 10.889 1.00 92.81 95 LEU A O 1
ATOM 784 N N . ASP A 1 96 ? -14.536 0.350 9.757 1.00 94.25 96 ASP A N 1
ATOM 785 C CA . ASP A 1 96 ? -15.286 -0.319 10.823 1.00 94.25 96 ASP A CA 1
ATOM 786 C C . ASP A 1 96 ? -14.494 -0.396 12.137 1.00 94.25 96 ASP A C 1
ATOM 788 O O . ASP A 1 96 ? -15.059 -0.170 13.211 1.00 94.25 96 ASP A O 1
ATOM 792 N N . VAL A 1 97 ? -13.186 -0.672 12.070 1.00 93.38 97 VAL A N 1
ATOM 793 C CA . VAL A 1 97 ? -12.309 -0.669 13.252 1.00 93.38 97 VAL A CA 1
ATOM 794 C C . VAL A 1 97 ? -12.175 0.737 13.833 1.00 93.38 97 VAL A C 1
ATOM 796 O O . VAL A 1 97 ? -12.308 0.898 15.046 1.00 93.38 97 VAL A O 1
ATOM 799 N N . ARG A 1 98 ? -11.951 1.760 12.997 1.00 91.00 98 ARG A N 1
ATOM 800 C CA . ARG A 1 98 ? -11.788 3.151 13.460 1.00 91.00 98 ARG A CA 1
ATOM 801 C C . ARG A 1 98 ? -13.058 3.718 14.081 1.00 91.00 98 ARG A C 1
ATOM 803 O O . ARG A 1 98 ? -13.002 4.373 15.124 1.00 91.00 98 ARG A O 1
ATOM 810 N N . THR A 1 99 ? -14.203 3.458 13.457 1.00 91.38 99 THR A N 1
ATOM 811 C CA . THR A 1 99 ? -15.507 3.844 13.991 1.00 91.38 99 THR A CA 1
ATOM 812 C C . THR A 1 99 ? -15.726 3.177 15.342 1.00 91.38 99 THR A C 1
ATOM 814 O O . THR A 1 99 ? -16.028 3.866 16.312 1.00 91.38 99 THR A O 1
ATOM 817 N N . ALA A 1 100 ? -15.453 1.875 15.457 1.00 92.06 100 ALA A N 1
ATOM 818 C CA . ALA A 1 100 ? -15.566 1.179 16.732 1.00 92.06 100 ALA A CA 1
ATOM 819 C C . ALA A 1 100 ? -14.601 1.723 17.802 1.00 92.06 100 ALA A C 1
ATOM 821 O O . ALA A 1 100 ? -15.012 1.913 18.944 1.00 92.06 100 ALA A O 1
ATOM 822 N N . ASP A 1 101 ? -13.345 2.021 17.457 1.00 90.62 101 ASP A N 1
ATOM 823 C CA . ASP A 1 101 ? -12.376 2.629 18.383 1.00 90.62 101 ASP A CA 1
ATOM 824 C C . ASP A 1 101 ? -12.843 3.997 18.906 1.00 90.62 101 ASP A C 1
ATOM 826 O O . ASP A 1 101 ? -12.558 4.351 20.050 1.00 90.62 101 ASP A O 1
ATOM 830 N N . THR A 1 102 ? -13.587 4.743 18.086 1.00 89.75 102 THR A N 1
ATOM 831 C CA . THR A 1 102 ? -14.149 6.056 18.437 1.00 89.75 102 THR A CA 1
ATOM 832 C C . THR A 1 102 ? -15.426 5.933 19.275 1.00 89.75 102 THR A C 1
ATOM 834 O O . THR A 1 102 ? -15.631 6.702 20.213 1.00 89.75 102 THR A O 1
ATOM 837 N N . GLU A 1 103 ? -16.284 4.958 18.971 1.00 90.06 103 GLU A N 1
ATOM 838 C CA . GLU A 1 103 ? -17.568 4.737 19.653 1.00 90.06 103 GLU A CA 1
ATOM 839 C C . GLU A 1 103 ? -17.412 4.038 21.013 1.00 90.06 103 GLU A C 1
ATOM 841 O O . GLU A 1 103 ? -18.177 4.302 21.947 1.00 90.06 103 GLU A O 1
ATOM 846 N N . LEU A 1 104 ? -16.417 3.155 21.162 1.00 90.94 104 LEU A N 1
ATOM 847 C CA . LEU A 1 104 ? -16.219 2.354 22.375 1.00 90.94 104 LEU A CA 1
ATOM 848 C C . LEU A 1 104 ? -16.061 3.184 23.657 1.00 90.94 104 LEU A C 1
ATOM 850 O O . LEU A 1 104 ? -16.669 2.805 24.659 1.00 90.94 104 LEU A O 1
ATOM 854 N N . PRO A 1 105 ? -15.285 4.283 23.699 1.00 89.81 105 PRO A N 1
ATOM 855 C CA . PRO A 1 105 ? -15.176 5.106 24.902 1.00 89.81 105 PRO A CA 1
ATOM 856 C C . PRO A 1 105 ? -16.495 5.781 25.302 1.00 89.81 105 PRO A C 1
ATOM 858 O O . PRO A 1 105 ? -16.755 5.939 26.491 1.00 89.81 105 PRO A O 1
ATOM 861 N N . ALA A 1 106 ? -17.331 6.152 24.327 1.00 88.94 106 ALA A N 1
ATOM 862 C CA . ALA A 1 106 ? -18.590 6.866 24.551 1.00 88.94 106 ALA A CA 1
ATOM 863 C C . ALA A 1 106 ? -19.786 5.935 24.840 1.00 88.94 106 ALA A C 1
ATOM 865 O O . ALA A 1 106 ? -20.832 6.389 25.304 1.00 88.94 106 ALA A O 1
ATOM 866 N N . THR A 1 107 ? -19.651 4.632 24.577 1.00 89.12 107 THR A N 1
ATOM 867 C CA . THR A 1 107 ? -20.747 3.664 24.721 1.00 89.12 107 THR A CA 1
ATOM 868 C C . THR A 1 107 ? -20.844 3.127 26.152 1.00 89.12 107 THR A C 1
ATOM 870 O O . THR A 1 107 ? -20.005 2.331 26.587 1.00 89.12 107 THR A O 1
ATOM 873 N N . ILE A 1 108 ? -21.904 3.540 26.856 1.00 88.19 108 ILE A N 1
ATOM 874 C CA . ILE A 1 108 ? -22.204 3.156 28.249 1.00 88.19 108 ILE A CA 1
ATOM 875 C C . ILE A 1 108 ? -23.023 1.856 28.317 1.00 88.19 108 ILE A C 1
ATOM 877 O O . ILE A 1 108 ? -22.794 1.031 29.199 1.00 88.19 108 ILE A O 1
ATOM 881 N N . ASP A 1 109 ? -23.960 1.660 27.384 1.00 94.62 109 ASP A N 1
ATOM 882 C CA . ASP A 1 109 ? -24.840 0.487 27.360 1.00 94.62 109 ASP A CA 1
ATOM 883 C C . ASP A 1 109 ? -24.050 -0.820 27.106 1.00 94.62 109 ASP A C 1
ATOM 885 O O . ASP A 1 109 ? -23.369 -0.921 26.076 1.00 94.62 109 ASP A O 1
ATOM 889 N N . PRO A 1 110 ? -24.130 -1.834 27.994 1.00 91.88 110 PRO A N 1
ATOM 890 C CA . PRO A 1 110 ? -23.351 -3.068 27.871 1.00 91.88 110 PRO A CA 1
ATOM 891 C C . PRO A 1 110 ? -23.622 -3.871 26.592 1.00 91.88 110 PRO A C 1
ATOM 893 O O . PRO A 1 110 ? -22.686 -4.414 26.001 1.00 91.88 110 PRO A O 1
ATOM 896 N N . GLU A 1 111 ? -24.876 -3.935 26.141 1.00 92.88 111 GLU A N 1
ATOM 897 C CA . GLU A 1 111 ? -25.257 -4.691 24.941 1.00 92.88 111 GLU A CA 1
ATOM 898 C C . GLU A 1 111 ? -24.737 -4.017 23.668 1.00 92.88 111 GLU A C 1
ATOM 900 O O . GLU A 1 111 ? -24.133 -4.660 22.804 1.00 92.88 111 GLU A O 1
ATOM 905 N N . THR A 1 112 ? -24.892 -2.698 23.567 1.00 92.12 112 THR A N 1
ATOM 906 C CA . THR A 1 112 ? -24.343 -1.900 22.465 1.00 92.12 112 THR A CA 1
ATOM 907 C C . THR A 1 112 ? -22.822 -1.986 22.450 1.00 92.12 112 THR A C 1
ATOM 909 O O . THR A 1 112 ? -22.228 -2.258 21.406 1.00 92.12 112 THR A O 1
ATOM 912 N N . ARG A 1 113 ? -22.178 -1.870 23.618 1.00 92.12 113 ARG A N 1
ATOM 913 C CA . ARG A 1 113 ? -20.724 -2.012 23.751 1.00 92.12 113 ARG A CA 1
ATOM 914 C C . ARG A 1 113 ? -20.245 -3.376 23.254 1.00 92.12 113 ARG A C 1
ATOM 916 O O . ARG A 1 113 ? -19.250 -3.446 22.534 1.00 92.12 113 ARG A O 1
ATOM 923 N N . ARG A 1 114 ? -20.960 -4.457 23.588 1.00 93.50 114 ARG A N 1
ATOM 924 C CA . ARG A 1 114 ? -20.651 -5.810 23.103 1.00 93.50 114 ARG A CA 1
ATOM 925 C C . ARG A 1 114 ? -20.754 -5.905 21.580 1.00 93.50 114 ARG A C 1
ATOM 927 O O . ARG A 1 114 ? -19.853 -6.461 20.958 1.00 93.50 114 ARG A O 1
ATOM 934 N N . LYS A 1 115 ? -21.796 -5.330 20.972 1.00 94.06 115 LYS A N 1
ATOM 935 C CA . LYS A 1 115 ? -21.959 -5.304 19.505 1.00 94.06 115 LYS A CA 1
ATOM 936 C C . LYS A 1 115 ? -20.826 -4.552 18.806 1.00 94.06 115 LYS A C 1
ATOM 938 O O . LYS A 1 115 ? -20.312 -5.037 17.801 1.00 94.06 115 LYS A O 1
ATOM 943 N N . VAL A 1 116 ? -20.408 -3.406 19.346 1.00 93.62 116 VAL A N 1
ATOM 944 C CA . VAL A 1 116 ? -19.289 -2.620 18.796 1.00 93.62 116 VAL A CA 1
ATOM 945 C C . VAL A 1 116 ? -17.968 -3.394 18.911 1.00 93.62 116 VAL A C 1
ATOM 947 O O . VAL A 1 116 ? -17.200 -3.443 17.950 1.00 93.62 116 VAL A O 1
ATOM 950 N N . LEU A 1 117 ? -17.721 -4.069 20.043 1.00 93.75 117 LEU A N 1
ATOM 951 C CA . LEU A 1 117 ? -16.545 -4.931 20.226 1.00 93.75 117 LEU A CA 1
ATOM 952 C C . LEU A 1 117 ? -16.517 -6.109 19.243 1.00 93.75 117 LEU A C 1
ATOM 954 O O . LEU A 1 117 ? -15.467 -6.384 18.661 1.00 93.75 117 LEU A O 1
ATOM 958 N N . GLU A 1 118 ? -17.649 -6.785 19.040 1.00 94.62 118 GLU A N 1
ATOM 959 C CA . GLU A 1 118 ? -17.773 -7.870 18.059 1.00 94.62 118 GLU A CA 1
ATOM 960 C C . GLU A 1 118 ? -17.498 -7.361 16.640 1.00 94.62 118 GLU A C 1
ATOM 962 O O . GLU A 1 118 ? -16.645 -7.912 15.946 1.00 94.62 118 GLU A O 1
ATOM 967 N N . LYS A 1 119 ? -18.123 -6.244 16.238 1.00 93.69 119 LYS A N 1
ATOM 968 C CA . LYS A 1 119 ? -17.897 -5.627 14.922 1.00 93.69 119 LYS A CA 1
ATOM 969 C C . LYS A 1 119 ? -16.417 -5.304 14.699 1.00 93.69 119 LYS A C 1
ATOM 971 O O . LYS A 1 119 ? -15.850 -5.674 13.669 1.00 93.69 119 LYS A O 1
ATOM 976 N N . ARG A 1 120 ? -15.777 -4.676 15.690 1.00 93.94 120 ARG A N 1
ATOM 977 C CA . ARG A 1 120 ? -14.341 -4.365 15.675 1.00 93.94 120 ARG A CA 1
ATOM 978 C C . ARG A 1 120 ? -13.489 -5.618 15.513 1.00 93.94 120 ARG A C 1
ATOM 980 O O . ARG A 1 120 ? -12.549 -5.630 14.721 1.00 93.94 120 ARG A O 1
ATOM 987 N N . ARG A 1 121 ? -13.800 -6.667 16.275 1.00 93.25 121 ARG A N 1
ATOM 988 C CA . ARG A 1 121 ? -13.073 -7.935 16.241 1.00 93.25 121 ARG A CA 1
ATOM 989 C C . ARG A 1 121 ? -13.179 -8.589 14.869 1.00 93.25 121 ARG A C 1
ATOM 991 O O . ARG A 1 121 ? -12.149 -8.935 14.300 1.00 93.25 121 ARG A O 1
ATOM 998 N N . THR A 1 122 ? -14.387 -8.711 14.318 1.00 95.31 122 THR A N 1
ATOM 999 C CA . THR A 1 122 ? -14.583 -9.314 12.994 1.00 95.31 122 THR A CA 1
ATOM 1000 C C . THR A 1 122 ? -13.853 -8.521 11.910 1.00 95.31 122 THR A C 1
ATOM 1002 O O . THR A 1 122 ? -13.218 -9.116 11.042 1.00 95.31 122 THR A O 1
ATOM 1005 N N . ALA A 1 123 ? -13.891 -7.186 11.964 1.00 94.75 123 ALA A N 1
ATOM 1006 C CA . ALA A 1 123 ? -13.171 -6.346 11.012 1.00 94.75 123 ALA A CA 1
ATOM 1007 C C . ALA A 1 123 ? -11.644 -6.531 11.117 1.00 94.75 123 ALA A C 1
ATOM 1009 O O . ALA A 1 123 ? -10.985 -6.764 10.104 1.00 94.75 123 ALA A O 1
ATOM 1010 N N . LEU A 1 124 ? -11.077 -6.549 12.330 1.00 93.25 124 LEU A N 1
ATOM 1011 C CA . LEU A 1 124 ? -9.652 -6.850 12.538 1.00 93.25 124 LEU A CA 1
ATOM 1012 C C . LEU A 1 124 ? -9.263 -8.254 12.063 1.00 93.25 124 LEU A C 1
ATOM 1014 O O . LEU A 1 124 ? -8.183 -8.429 11.498 1.00 93.25 124 LEU A O 1
ATOM 1018 N N . GLU A 1 125 ? -10.124 -9.252 12.263 1.00 94.06 125 GLU A N 1
ATOM 1019 C CA . GLU A 1 125 ? -9.903 -10.609 11.759 1.00 94.06 125 GLU A CA 1
ATOM 1020 C C . GLU A 1 125 ? -9.868 -10.630 10.224 1.00 94.06 125 GLU A C 1
ATOM 1022 O O . GLU A 1 125 ? -8.954 -11.228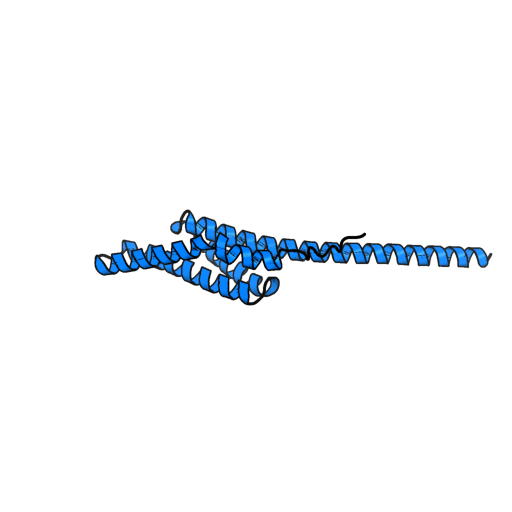 9.653 1.00 94.06 125 GLU A O 1
ATOM 1027 N N . ARG A 1 126 ? -10.790 -9.931 9.544 1.00 93.94 126 ARG A N 1
ATOM 1028 C CA . ARG A 1 126 ? -10.791 -9.804 8.073 1.00 93.94 126 ARG A CA 1
ATOM 1029 C C . ARG A 1 126 ? -9.547 -9.082 7.552 1.00 93.94 126 ARG A C 1
ATOM 1031 O O . ARG A 1 126 ? -8.910 -9.577 6.622 1.00 93.94 126 ARG A O 1
ATOM 1038 N N . ILE A 1 127 ? -9.130 -7.992 8.199 1.00 93.88 127 ILE A N 1
ATOM 1039 C CA . ILE A 1 127 ? -7.871 -7.288 7.889 1.00 93.88 127 ILE A CA 1
ATOM 1040 C C . ILE A 1 127 ? -6.670 -8.226 8.079 1.00 93.88 127 ILE A C 1
ATOM 1042 O O . ILE A 1 127 ? -5.772 -8.288 7.238 1.00 93.88 127 ILE A O 1
ATOM 1046 N N . GLY A 1 128 ? -6.671 -9.023 9.151 1.00 90.62 128 GLY A N 1
ATOM 1047 C CA . GLY A 1 128 ? -5.636 -10.013 9.444 1.00 90.62 128 GLY A CA 1
ATOM 1048 C C . GLY A 1 128 ? -5.524 -11.137 8.408 1.00 90.62 128 GLY A C 1
ATOM 1049 O O . GLY A 1 128 ? -4.470 -11.764 8.303 1.00 90.62 128 GLY A O 1
ATOM 1050 N N . GLN A 1 129 ? -6.560 -11.372 7.597 1.00 92.88 129 GLN A N 1
ATOM 1051 C CA . GLN A 1 129 ? -6.532 -12.344 6.500 1.00 92.88 129 GLN A CA 1
ATOM 1052 C C . GLN A 1 129 ? -5.831 -11.824 5.234 1.00 92.88 129 GLN A C 1
ATOM 1054 O O . GLN A 1 129 ? -5.771 -12.548 4.239 1.00 92.88 129 GLN A O 1
ATOM 1059 N N . PHE A 1 130 ? -5.260 -10.614 5.250 1.00 91.19 130 PHE A N 1
ATOM 1060 C CA . PHE A 1 130 ? -4.534 -10.046 4.110 1.00 91.19 130 PHE A CA 1
ATOM 1061 C C . PHE A 1 130 ? -3.455 -10.971 3.537 1.00 91.19 130 PHE A C 1
ATOM 1063 O O . PHE A 1 130 ? -3.387 -11.150 2.325 1.00 91.19 130 PHE A O 1
ATOM 1070 N N . GLU A 1 131 ? -2.651 -11.620 4.380 1.00 85.31 131 GLU A N 1
ATOM 1071 C CA . GLU A 1 131 ? -1.599 -12.540 3.916 1.00 85.31 131 GLU A CA 1
ATOM 1072 C C . GLU A 1 131 ? -2.172 -13.776 3.201 1.00 85.31 131 GLU A C 1
ATOM 1074 O O . GLU A 1 131 ? -1.537 -14.335 2.311 1.00 85.31 131 GLU A O 1
ATOM 1079 N N . ARG A 1 132 ? -3.396 -14.192 3.554 1.00 87.81 132 ARG A N 1
ATOM 1080 C CA . ARG A 1 132 ? -4.062 -15.359 2.958 1.00 87.81 132 ARG A CA 1
ATOM 1081 C C . ARG A 1 132 ? -4.833 -15.015 1.690 1.00 87.81 132 ARG A C 1
ATOM 1083 O O . ARG A 1 132 ? -4.780 -15.779 0.735 1.00 87.81 132 ARG A O 1
ATOM 1090 N N . ASN A 1 133 ? -5.540 -13.887 1.684 1.00 89.25 133 ASN A N 1
ATOM 1091 C CA . ASN A 1 133 ? -6.482 -13.537 0.618 1.00 89.25 133 ASN A CA 1
ATOM 1092 C C . ASN A 1 133 ? -5.945 -12.422 -0.288 1.00 89.25 133 ASN A C 1
ATOM 1094 O O . ASN A 1 133 ? -6.068 -12.506 -1.505 1.00 89.25 133 ASN A O 1
ATOM 1098 N N . GLY A 1 134 ? -5.324 -11.393 0.292 1.00 87.06 134 GLY A N 1
ATOM 1099 C CA . GLY A 1 134 ? -4.801 -10.237 -0.435 1.00 87.06 134 GLY A CA 1
ATOM 1100 C C . GLY A 1 134 ? -3.481 -10.531 -1.140 1.00 87.06 134 GLY A C 1
ATOM 1101 O O . GLY A 1 134 ? -3.364 -10.333 -2.346 1.00 87.06 134 GLY A O 1
ATOM 1102 N N . GLN A 1 135 ? -2.486 -11.053 -0.420 1.00 88.31 135 GLN A N 1
ATOM 1103 C CA . GLN A 1 135 ? -1.146 -11.286 -0.969 1.00 88.31 135 GLN A CA 1
ATOM 1104 C C . GLN A 1 135 ? -1.140 -12.165 -2.241 1.00 88.31 135 GLN A C 1
ATOM 1106 O O . GLN A 1 135 ? -0.439 -11.796 -3.188 1.00 88.31 135 GLN A O 1
ATOM 1111 N N . PRO A 1 136 ? -1.928 -13.257 -2.350 1.00 90.25 136 PRO A N 1
ATOM 1112 C CA . PRO A 1 136 ? -2.011 -14.026 -3.594 1.00 90.25 136 PRO A CA 1
ATOM 1113 C C . PRO A 1 136 ? -2.593 -13.248 -4.783 1.00 90.25 136 PRO A C 1
ATOM 1115 O O . PRO A 1 136 ? -2.154 -13.470 -5.913 1.00 90.25 136 PRO A O 1
ATOM 1118 N N . LEU A 1 137 ? -3.532 -12.320 -4.548 1.00 90.56 137 LEU A N 1
ATOM 1119 C CA . LEU A 1 137 ? -4.087 -11.466 -5.606 1.00 90.56 137 LEU A CA 1
ATOM 1120 C C . LEU A 1 137 ? -2.996 -10.572 -6.193 1.00 90.56 137 LEU A C 1
ATOM 1122 O O . LEU A 1 137 ? -2.775 -10.589 -7.401 1.00 90.56 137 LEU A O 1
ATOM 1126 N N . PHE A 1 138 ? -2.234 -9.876 -5.346 1.00 90.06 138 PHE A N 1
ATOM 1127 C CA . PHE A 1 138 ? -1.103 -9.069 -5.811 1.00 90.06 138 PHE A CA 1
ATOM 1128 C C . PHE A 1 138 ? -0.019 -9.923 -6.478 1.00 90.06 138 PHE A C 1
ATOM 1130 O O . PHE A 1 138 ? 0.535 -9.534 -7.508 1.00 90.06 138 PHE A O 1
ATOM 1137 N N . ALA A 1 139 ? 0.272 -11.107 -5.928 1.00 88.12 139 ALA A N 1
ATOM 1138 C CA . ALA A 1 139 ? 1.286 -12.011 -6.465 1.00 88.12 139 ALA A CA 1
ATOM 1139 C C . ALA A 1 139 ? 1.002 -12.418 -7.920 1.00 88.12 139 ALA A C 1
ATOM 1141 O O . ALA A 1 139 ? 1.941 -12.577 -8.699 1.00 88.12 139 ALA A O 1
ATOM 1142 N N . ARG A 1 140 ? -0.273 -12.530 -8.319 1.00 87.75 140 ARG A N 1
ATOM 1143 C CA . ARG A 1 140 ? -0.667 -12.820 -9.707 1.00 87.75 140 ARG A CA 1
ATOM 1144 C C . ARG A 1 140 ? -0.151 -11.775 -10.701 1.00 87.75 140 ARG A C 1
ATOM 1146 O O . ARG A 1 140 ? 0.230 -12.140 -11.807 1.00 87.75 140 ARG A O 1
ATOM 1153 N N . TYR A 1 141 ? -0.108 -10.509 -10.298 1.00 86.81 141 TYR A N 1
ATOM 1154 C CA . TYR A 1 141 ? 0.347 -9.392 -11.130 1.00 86.81 141 TYR A CA 1
ATOM 1155 C C . TYR A 1 141 ? 1.831 -9.061 -10.935 1.00 86.81 141 TYR A C 1
ATOM 1157 O O . TYR A 1 141 ? 2.448 -8.456 -11.810 1.00 86.81 141 TYR A O 1
ATOM 1165 N N . MET A 1 142 ? 2.415 -9.447 -9.797 1.00 83.94 142 MET A N 1
ATOM 1166 C CA . MET A 1 142 ? 3.850 -9.295 -9.528 1.00 83.94 142 MET A CA 1
ATOM 1167 C C . MET A 1 142 ? 4.701 -10.405 -10.155 1.00 83.94 142 MET A C 1
ATOM 1169 O O . MET A 1 142 ? 5.896 -10.215 -10.370 1.00 83.94 142 MET A O 1
ATOM 1173 N N . ARG A 1 143 ? 4.110 -11.566 -10.462 1.00 76.94 143 ARG A N 1
ATOM 1174 C CA . ARG A 1 143 ? 4.782 -12.612 -11.233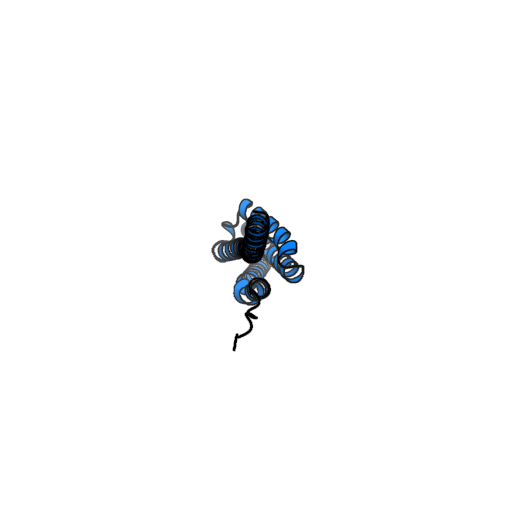 1.00 76.94 143 ARG A CA 1
ATOM 1175 C C . ARG A 1 143 ? 4.994 -12.115 -12.658 1.00 76.94 143 ARG A C 1
ATOM 1177 O O . ARG A 1 143 ? 4.101 -12.204 -13.498 1.00 76.94 143 ARG A O 1
ATOM 1184 N N . PHE A 1 144 ? 6.205 -11.642 -12.938 1.00 56.47 144 PHE A N 1
ATOM 1185 C CA . PHE A 1 144 ? 6.750 -11.705 -14.286 1.00 56.47 144 PHE A CA 1
ATOM 1186 C C . PHE A 1 144 ? 6.520 -13.123 -14.791 1.00 56.47 144 PHE A C 1
ATOM 1188 O O . PHE A 1 144 ? 6.829 -14.082 -14.085 1.00 56.47 144 PHE A O 1
ATOM 1195 N N . SER A 1 145 ? 5.919 -13.258 -15.965 1.00 43.94 145 SER A N 1
ATOM 1196 C CA . SER A 1 145 ? 5.777 -14.522 -16.670 1.00 43.94 145 SER A CA 1
ATOM 1197 C C . SER A 1 145 ? 7.043 -15.370 -16.496 1.00 43.94 145 SER A C 1
ATOM 1199 O O . SER A 1 145 ? 8.053 -15.116 -17.147 1.00 43.94 145 SER A O 1
ATOM 1201 N N . GLN A 1 146 ? 6.987 -16.402 -15.649 1.00 44.97 146 GLN A N 1
ATOM 1202 C CA . GLN A 1 146 ? 8.025 -17.432 -15.555 1.00 44.97 146 GLN A CA 1
ATOM 1203 C C . GLN A 1 146 ? 8.069 -18.315 -16.815 1.00 44.97 146 GLN A C 1
ATOM 1205 O O . GLN A 1 146 ? 8.693 -19.366 -16.833 1.00 44.97 146 GLN A O 1
ATOM 1210 N N . THR A 1 147 ? 7.467 -17.860 -17.911 1.00 40.94 147 THR A N 1
ATOM 1211 C CA . THR A 1 147 ? 7.764 -18.277 -19.274 1.00 40.94 147 THR A CA 1
ATOM 1212 C C . THR A 1 147 ? 8.981 -17.516 -19.814 1.00 40.94 147 THR A C 1
ATOM 1214 O O . THR A 1 147 ? 8.980 -17.036 -20.944 1.00 40.94 147 THR A O 1
ATOM 1217 N N . VAL A 1 148 ? 10.088 -17.492 -19.063 1.00 43.62 148 VAL A N 1
ATOM 1218 C CA . VAL A 1 148 ? 11.378 -17.677 -19.740 1.00 43.62 148 VAL A CA 1
ATOM 1219 C C . VAL A 1 148 ? 11.380 -19.148 -20.122 1.00 43.62 148 VAL A C 1
ATOM 1221 O O . VAL A 1 148 ? 11.754 -20.027 -19.352 1.00 43.62 148 VAL A O 1
ATOM 1224 N N . ARG A 1 149 ? 10.783 -19.388 -21.291 1.00 39.50 149 ARG A N 1
ATOM 1225 C CA . ARG A 1 149 ? 10.832 -20.617 -22.070 1.00 39.50 149 ARG A CA 1
ATOM 1226 C C . ARG A 1 149 ? 12.189 -21.270 -21.838 1.00 39.50 149 ARG A C 1
ATOM 1228 O O . ARG A 1 149 ? 13.212 -20.652 -22.127 1.00 39.50 149 ARG A O 1
ATOM 1235 N N . GLY A 1 150 ? 12.172 -22.484 -21.289 1.00 42.47 150 GLY A N 1
ATOM 1236 C CA . GLY A 1 150 ? 13.349 -23.332 -21.249 1.00 42.47 150 GLY A CA 1
ATOM 1237 C C . GLY A 1 150 ? 13.956 -23.372 -22.645 1.00 42.47 150 GLY A C 1
ATOM 1238 O O . GLY A 1 150 ? 13.326 -23.863 -23.581 1.00 42.47 150 GLY A O 1
ATOM 1239 N N . GLY A 1 151 ? 15.137 -22.779 -22.779 1.00 33.00 151 GLY A N 1
ATOM 1240 C CA . GLY A 1 151 ? 16.044 -23.083 -23.867 1.00 33.00 151 GLY A CA 1
ATOM 1241 C C . GLY A 1 151 ? 16.676 -24.425 -23.541 1.00 33.00 151 GLY A C 1
ATOM 1242 O O . GLY A 1 151 ? 17.676 -24.474 -22.829 1.00 33.00 151 GLY A O 1
ATOM 1243 N N . MET A 1 152 ? 16.008 -25.493 -23.975 1.00 36.12 152 MET A N 1
ATOM 1244 C CA . MET A 1 152 ? 16.729 -26.567 -24.654 1.00 36.12 152 MET A CA 1
ATOM 1245 C C . MET A 1 152 ? 17.203 -26.031 -26.002 1.00 36.12 152 MET A C 1
ATOM 1247 O O . MET A 1 152 ? 16.432 -25.246 -26.607 1.00 36.12 152 MET A O 1
#